Protein AF-E6KL23-F1 (afdb_monomer_lite)

Radius of gyration: 18.57 Å; chains: 1; bounding box: 41×26×52 Å

pLDDT: mean 85.9, std 8.47, range [56.16, 95.31]

Structure (mmCIF, N/CA/C/O backbone):
data_AF-E6KL23-F1
#
_entry.id   AF-E6KL23-F1
#
loop_
_atom_site.group_PDB
_atom_site.id
_atom_site.type_symbol
_atom_site.label_atom_id
_atom_site.label_alt_id
_atom_site.label_comp_id
_atom_site.label_asym_id
_atom_site.label_entity_id
_atom_site.label_seq_id
_atom_site.pdbx_PDB_ins_code
_atom_site.Cartn_x
_atom_site.Cartn_y
_atom_site.Cartn_z
_atom_site.occupancy
_atom_site.B_iso_or_equiv
_atom_site.auth_seq_id
_atom_site.auth_comp_id
_atom_site.auth_asym_id
_atom_site.auth_atom_id
_atom_site.pdbx_PDB_model_num
ATOM 1 N N . MET A 1 1 ? -8.621 -10.662 -1.943 1.00 56.16 1 MET A N 1
ATOM 2 C CA . MET A 1 1 ? -8.441 -9.364 -1.270 1.00 56.16 1 MET A CA 1
ATOM 3 C C . MET A 1 1 ? -8.246 -9.690 0.195 1.00 56.16 1 MET A C 1
ATOM 5 O O . MET A 1 1 ? -9.141 -10.293 0.766 1.00 56.16 1 MET A O 1
ATOM 9 N N . ASP A 1 2 ? -7.068 -9.416 0.758 1.00 73.00 2 ASP A N 1
ATOM 10 C CA . ASP A 1 2 ? -6.683 -9.870 2.113 1.00 73.00 2 ASP A CA 1
ATOM 11 C C . ASP A 1 2 ? -7.177 -8.913 3.220 1.00 73.00 2 ASP A C 1
ATOM 13 O O . ASP A 1 2 ? -6.578 -8.820 4.296 1.00 73.00 2 ASP A O 1
ATOM 17 N N . MET A 1 3 ? -8.249 -8.178 2.909 1.00 83.00 3 MET A N 1
ATOM 18 C CA . MET A 1 3 ? -8.943 -7.230 3.771 1.00 83.00 3 MET A CA 1
ATOM 19 C C . MET A 1 3 ? -10.445 -7.357 3.543 1.00 83.00 3 MET A C 1
ATOM 21 O O . MET A 1 3 ? -10.895 -7.436 2.396 1.00 83.00 3 MET A O 1
ATOM 25 N N . VAL A 1 4 ? -11.204 -7.372 4.633 1.00 87.44 4 VAL A N 1
ATOM 26 C CA . VAL A 1 4 ? -12.669 -7.473 4.630 1.00 87.44 4 VAL A CA 1
ATOM 27 C C . VAL A 1 4 ? -13.212 -6.395 5.558 1.00 87.44 4 VAL A C 1
ATOM 29 O O . VAL A 1 4 ? -12.593 -6.113 6.581 1.00 87.44 4 VAL A O 1
ATOM 32 N N . ARG A 1 5 ? -14.335 -5.759 5.201 1.00 89.62 5 ARG A N 1
ATOM 33 C CA . ARG A 1 5 ? -14.969 -4.760 6.073 1.00 89.62 5 ARG A CA 1
ATOM 34 C C . ARG A 1 5 ? -15.296 -5.424 7.412 1.00 89.62 5 ARG A C 1
ATOM 36 O O . ARG A 1 5 ? -15.936 -6.477 7.435 1.00 89.62 5 ARG A O 1
ATOM 43 N N . SER A 1 6 ? -14.787 -4.841 8.489 1.00 92.31 6 SER A N 1
ATOM 44 C CA . SER A 1 6 ? -14.905 -5.401 9.829 1.00 92.31 6 SER A CA 1
ATOM 45 C C . SER A 1 6 ? -16.339 -5.294 10.334 1.00 92.31 6 SER A C 1
ATOM 47 O O . SER A 1 6 ? -17.152 -4.515 9.832 1.00 92.31 6 SER A O 1
ATOM 49 N N . LYS A 1 7 ? -16.640 -6.082 11.363 1.00 92.94 7 LYS A N 1
ATOM 50 C CA . LYS A 1 7 ? -17.883 -5.952 12.131 1.00 92.94 7 LYS A CA 1
ATOM 51 C C . LYS A 1 7 ? -17.800 -4.855 13.191 1.00 92.94 7 LYS A C 1
ATOM 53 O O . LYS A 1 7 ? -18.846 -4.439 13.676 1.00 92.94 7 LYS A O 1
ATOM 58 N N . TYR A 1 8 ? -16.589 -4.432 13.551 1.00 92.69 8 TYR A N 1
ATOM 59 C CA . TYR A 1 8 ? -16.369 -3.382 14.539 1.00 92.69 8 TYR A CA 1
ATOM 60 C C . TYR A 1 8 ? -16.595 -1.994 13.941 1.00 92.69 8 TYR A C 1
ATOM 62 O O . TYR A 1 8 ? -16.238 -1.743 12.786 1.00 92.69 8 TYR A O 1
ATOM 70 N N . SER A 1 9 ? -17.145 -1.084 14.745 1.00 92.00 9 SER A N 1
ATOM 71 C CA . SER A 1 9 ? -17.216 0.337 14.404 1.00 92.00 9 SER A CA 1
ATOM 72 C C . SER A 1 9 ? -15.914 1.068 14.742 1.00 92.00 9 SER A C 1
ATOM 74 O O . SER A 1 9 ? -15.056 0.565 15.475 1.00 92.00 9 SER A O 1
ATOM 76 N N . TRP A 1 10 ? -15.759 2.287 14.221 1.00 91.38 10 TRP A N 1
ATOM 77 C CA . TRP A 1 10 ? -14.638 3.148 14.594 1.00 91.38 10 TRP A CA 1
ATOM 78 C C . TRP A 1 10 ? -14.614 3.432 16.102 1.00 91.38 10 TRP A C 1
ATOM 80 O O . TRP A 1 10 ? -13.548 3.387 16.711 1.00 91.38 10 TRP A O 1
ATOM 90 N N . GLU A 1 11 ? -15.768 3.681 16.722 1.00 92.06 11 GLU A N 1
ATOM 91 C CA . GLU A 1 11 ? -15.871 3.952 18.159 1.00 92.06 11 GLU A CA 1
ATOM 92 C C . GLU A 1 11 ? -15.292 2.795 18.979 1.00 92.06 11 GLU A C 1
ATOM 94 O O . GLU A 1 11 ? -14.552 3.036 19.933 1.00 92.06 11 GLU A O 1
ATOM 99 N N . GLU A 1 12 ? -15.552 1.551 18.571 1.00 93.75 12 GLU A N 1
ATOM 100 C CA . GLU A 1 12 ? -14.982 0.361 19.205 1.00 93.75 12 GLU A CA 1
ATOM 101 C C . GLU A 1 12 ? -13.472 0.251 18.960 1.00 93.75 12 GLU A C 1
ATOM 103 O O . GLU A 1 12 ? -12.706 0.108 19.915 1.00 93.75 12 GLU A O 1
ATOM 108 N N . VAL A 1 13 ? -13.027 0.361 17.701 1.00 92.12 13 VAL A N 1
ATOM 109 C CA . VAL A 1 13 ? -11.603 0.224 17.338 1.00 92.12 13 VAL A CA 1
ATOM 110 C C . VAL A 1 13 ? -10.737 1.335 17.926 1.00 92.12 13 VAL A C 1
ATOM 112 O O . VAL A 1 13 ? -9.582 1.090 18.265 1.00 92.12 13 VAL A O 1
ATOM 115 N N . SER A 1 14 ? -11.287 2.532 18.132 1.00 90.38 14 SER A N 1
ATOM 116 C CA . SER A 1 14 ? -10.572 3.663 18.736 1.00 90.38 14 SER A CA 1
ATOM 117 C C . SER A 1 14 ? -10.073 3.385 20.162 1.00 90.38 14 SER A C 1
ATOM 119 O O . SER A 1 14 ? -9.166 4.068 20.636 1.00 90.38 14 SER A O 1
A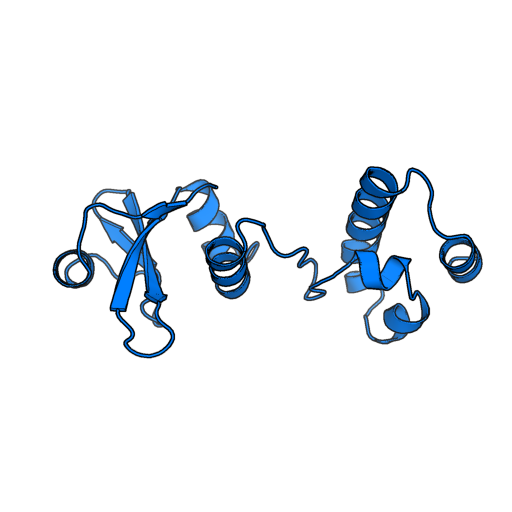TOM 121 N N . GLN A 1 15 ? -10.645 2.380 20.838 1.00 93.19 15 GLN A N 1
ATOM 122 C CA . GLN A 1 15 ? -10.240 1.926 22.172 1.00 93.19 15 GLN A CA 1
ATOM 123 C C . GLN A 1 15 ? -9.150 0.839 22.137 1.00 93.19 15 GLN A C 1
ATOM 125 O O . GLN A 1 15 ? -8.683 0.407 23.190 1.00 93.19 15 GLN A O 1
ATOM 130 N N . PHE A 1 16 ? -8.775 0.348 20.952 1.00 94.00 16 PHE A N 1
ATOM 131 C CA . PHE A 1 16 ? -7.773 -0.706 20.782 1.00 94.00 16 PHE A CA 1
ATOM 132 C C . PHE A 1 16 ? -6.347 -0.126 20.783 1.00 94.00 16 PHE A C 1
ATOM 134 O O . PHE A 1 16 ? -6.137 1.086 20.883 1.00 94.00 16 PHE A O 1
ATOM 141 N N . ASN A 1 17 ? -5.335 -0.988 20.642 1.00 91.38 17 ASN A N 1
ATOM 142 C CA . ASN A 1 17 ? -3.943 -0.551 20.612 1.00 91.38 17 ASN A CA 1
ATOM 143 C C . ASN A 1 17 ? -3.618 0.116 19.272 1.00 91.38 17 ASN A C 1
ATOM 145 O O . ASN A 1 17 ? -3.599 -0.536 18.228 1.00 91.38 17 ASN A O 1
ATOM 149 N N . ARG A 1 18 ? -3.301 1.413 19.289 1.00 90.75 18 ARG A N 1
ATOM 150 C CA . ARG A 1 18 ? -2.834 2.135 18.099 1.00 90.75 18 ARG A CA 1
ATOM 151 C C . ARG A 1 18 ? -1.370 1.803 17.804 1.00 90.75 18 ARG A C 1
ATOM 153 O O . ARG A 1 18 ? -0.498 2.113 18.613 1.00 90.75 18 ARG A O 1
ATOM 160 N N . ILE A 1 19 ? -1.090 1.249 16.623 1.00 87.12 19 ILE A N 1
ATOM 161 C CA . ILE A 1 19 ? 0.266 0.832 16.226 1.00 87.12 19 ILE A CA 1
ATOM 162 C C . ILE A 1 19 ? 1.047 1.974 15.567 1.00 87.12 19 ILE A C 1
ATOM 164 O O . ILE A 1 19 ? 2.202 2.212 15.919 1.00 87.12 19 ILE A O 1
ATOM 168 N N . ARG A 1 20 ? 0.447 2.692 14.607 1.00 76.62 20 ARG A N 1
ATOM 169 C CA . ARG A 1 20 ? 1.110 3.806 13.900 1.00 76.62 20 ARG A CA 1
ATOM 170 C C . ARG A 1 20 ? 0.599 5.167 14.373 1.00 76.62 20 ARG A C 1
ATOM 172 O O . ARG A 1 20 ? -0.583 5.339 14.665 1.00 76.62 20 ARG A O 1
ATOM 179 N N . GLN A 1 21 ? 1.490 6.162 14.408 1.00 58.78 21 GLN A N 1
ATOM 180 C CA . GLN A 1 21 ? 1.159 7.533 14.831 1.00 58.78 21 GLN A CA 1
ATOM 181 C C . GLN A 1 21 ? 0.130 8.228 13.929 1.00 58.78 21 GLN A C 1
ATOM 183 O O . GLN A 1 21 ? -0.613 9.073 14.418 1.00 58.78 21 GLN A O 1
ATOM 188 N N . ASN A 1 22 ? 0.050 7.859 12.649 1.00 65.94 22 ASN A N 1
ATOM 189 C CA . ASN A 1 22 ? -0.948 8.386 11.714 1.00 65.94 22 ASN A CA 1
ATOM 190 C C . ASN A 1 22 ? -2.372 7.842 11.951 1.00 65.94 22 ASN A C 1
ATOM 192 O O . ASN A 1 22 ? -3.304 8.321 11.314 1.00 65.94 22 ASN A O 1
ATOM 196 N N . GLY A 1 23 ? -2.555 6.883 12.869 1.00 64.19 23 GLY A N 1
ATOM 197 C CA . GLY A 1 23 ? -3.872 6.441 13.335 1.00 64.19 23 GLY A CA 1
ATOM 198 C C . GLY A 1 23 ? -4.628 5.494 12.408 1.00 64.19 23 GLY A C 1
ATOM 199 O O . GLY A 1 23 ? -5.802 5.238 12.652 1.00 64.19 23 GLY A O 1
ATOM 200 N N . THR A 1 24 ? -3.985 4.944 11.380 1.00 84.00 24 THR A N 1
ATOM 201 C CA . THR A 1 24 ? -4.641 4.037 10.427 1.00 84.00 24 THR A CA 1
ATOM 202 C C . THR A 1 24 ? -4.555 2.565 10.826 1.00 84.00 24 THR A C 1
ATOM 204 O O . THR A 1 24 ? -5.355 1.773 10.340 1.00 84.00 24 THR A O 1
ATOM 207 N N . LEU A 1 25 ? -3.637 2.179 11.721 1.00 90.56 25 LEU A N 1
ATOM 208 C CA . LEU A 1 25 ? -3.373 0.777 12.065 1.00 90.56 25 LEU A CA 1
ATOM 209 C C . LEU A 1 25 ? -3.563 0.494 13.558 1.00 90.56 25 LEU A C 1
ATOM 211 O O . LEU A 1 25 ? -2.944 1.151 14.403 1.00 90.56 25 LEU A O 1
ATOM 215 N N . TRP A 1 26 ? -4.377 -0.516 13.856 1.00 93.31 26 TRP A N 1
ATOM 216 C CA . TRP A 1 26 ? -4.815 -0.870 15.205 1.00 93.31 26 TRP A CA 1
ATOM 217 C C . TRP A 1 26 ? -4.695 -2.373 15.452 1.00 93.31 26 TRP A C 1
ATOM 219 O O . TRP A 1 26 ? -4.721 -3.166 14.510 1.00 93.31 26 TRP A O 1
ATOM 229 N N . GLU A 1 27 ? -4.575 -2.770 16.715 1.00 93.25 27 GLU A N 1
ATOM 230 C CA . GLU A 1 27 ? -4.457 -4.170 17.120 1.00 93.25 27 GLU A CA 1
ATOM 231 C C . GLU A 1 27 ? -5.254 -4.477 18.381 1.00 93.25 27 GLU A C 1
ATOM 233 O O . GLU A 1 27 ? -5.347 -3.662 19.301 1.00 93.25 27 GLU A O 1
ATOM 238 N N . LYS A 1 28 ? -5.831 -5.679 18.397 1.00 94.56 28 LYS A N 1
ATOM 239 C CA . LYS A 1 28 ? -6.478 -6.270 19.563 1.00 94.56 28 LYS A CA 1
ATOM 240 C C . LYS A 1 28 ? -6.338 -7.784 19.511 1.00 94.56 28 LYS A C 1
ATOM 242 O O . LYS A 1 28 ? -6.750 -8.401 18.531 1.00 94.56 28 LYS A O 1
ATOM 247 N N . ASP A 1 29 ? -5.813 -8.375 20.579 1.00 92.44 29 ASP A N 1
ATOM 248 C CA . ASP A 1 29 ? -5.714 -9.826 20.771 1.00 92.44 29 ASP A CA 1
ATOM 249 C C . ASP A 1 29 ? -5.070 -10.565 19.573 1.00 92.44 29 ASP A C 1
ATOM 251 O O . ASP A 1 29 ? -5.491 -11.657 19.187 1.00 92.44 29 ASP A O 1
ATOM 255 N N . GLY A 1 30 ? -4.056 -9.957 18.943 1.00 90.19 30 GLY A N 1
ATOM 256 C CA . GLY A 1 30 ? -3.371 -10.507 17.768 1.00 90.19 30 GLY A CA 1
ATOM 257 C C . GLY A 1 30 ? -4.132 -10.371 16.442 1.00 90.19 30 GLY A C 1
ATOM 258 O O . GLY A 1 30 ? -3.696 -10.926 15.430 1.00 90.19 30 GLY A O 1
ATOM 259 N N . GLN A 1 31 ? -5.254 -9.647 16.426 1.00 93.19 31 GLN A N 1
ATOM 260 C CA . GLN A 1 31 ? -5.974 -9.238 15.220 1.00 93.19 31 GLN A CA 1
ATOM 261 C C . GLN A 1 31 ? -5.595 -7.808 14.842 1.00 93.19 31 GLN A C 1
ATOM 263 O O . GLN A 1 31 ? -5.441 -6.950 15.711 1.00 93.19 31 GLN A O 1
ATOM 268 N N . TYR A 1 32 ? -5.469 -7.553 13.541 1.00 93.56 32 TYR A N 1
ATOM 269 C CA . TYR A 1 32 ? -5.049 -6.260 13.009 1.00 93.56 32 TYR A CA 1
ATOM 270 C C . TYR A 1 32 ? -6.198 -5.593 12.268 1.00 93.56 32 TYR A C 1
ATOM 272 O O . TYR A 1 32 ? -6.909 -6.244 11.501 1.00 93.56 32 TYR A O 1
ATOM 280 N N . PHE A 1 33 ? -6.338 -4.287 12.459 1.00 93.62 33 PHE A N 1
ATOM 281 C CA . PHE A 1 33 ? -7.398 -3.491 11.858 1.00 93.62 33 PHE A CA 1
ATOM 282 C C . PHE A 1 33 ? -6.809 -2.292 11.131 1.00 93.62 33 PHE A C 1
ATOM 284 O O . PHE A 1 33 ? -5.887 -1.639 11.627 1.00 93.62 33 PHE A O 1
ATOM 291 N N . TYR A 1 34 ? -7.367 -1.998 9.962 1.00 92.62 34 TYR A N 1
ATOM 292 C CA . TYR A 1 34 ? -7.053 -0.803 9.192 1.00 92.62 34 TYR A CA 1
ATOM 293 C C . TYR A 1 34 ? -8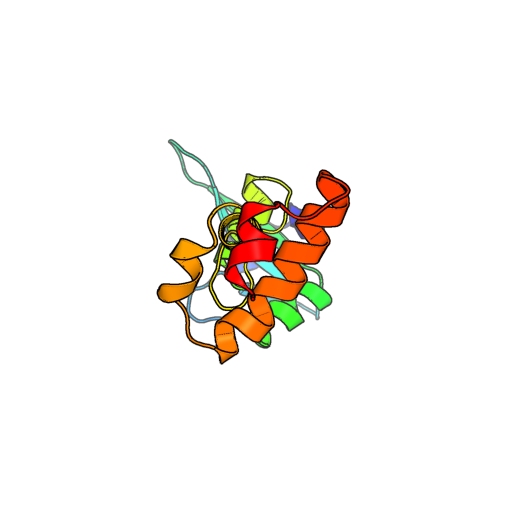.263 0.116 9.147 1.00 92.62 34 TYR A C 1
ATOM 295 O O . TYR A 1 34 ? -9.363 -0.327 8.819 1.00 92.62 34 TYR A O 1
ATOM 303 N N . VAL A 1 35 ? -8.054 1.384 9.478 1.00 91.88 35 VAL A N 1
ATOM 304 C CA . VAL A 1 35 ? -9.098 2.406 9.484 1.00 91.88 35 VAL A CA 1
ATOM 305 C C . VAL A 1 35 ? -8.820 3.399 8.370 1.00 91.88 35 VAL A C 1
ATOM 307 O O . VAL A 1 35 ? -7.713 3.933 8.263 1.00 91.88 35 VAL A O 1
ATOM 310 N N . GLN A 1 36 ? -9.836 3.653 7.553 1.00 88.94 36 GLN A N 1
ATOM 311 C CA . GLN A 1 36 ? -9.778 4.619 6.468 1.00 88.94 36 GLN A CA 1
ATOM 312 C C . GLN A 1 36 ? -11.061 5.437 6.407 1.00 88.94 36 GLN A C 1
ATOM 314 O O . GLN A 1 36 ? -12.157 4.928 6.612 1.00 88.94 36 GLN A O 1
ATOM 319 N N . GLU A 1 37 ? -10.903 6.712 6.078 1.00 89.12 37 GLU A N 1
ATOM 320 C CA . GLU A 1 37 ? -12.008 7.591 5.739 1.00 89.12 37 GLU A CA 1
ATOM 321 C C . GLU A 1 37 ? -12.500 7.301 4.309 1.00 89.12 37 GLU A C 1
ATOM 323 O O . GLU A 1 37 ? -11.721 7.320 3.349 1.00 89.12 37 GLU A O 1
ATOM 328 N N . GLU A 1 38 ? -13.790 7.007 4.166 1.00 86.88 38 GLU A N 1
ATOM 329 C CA . GLU A 1 38 ? -14.452 6.735 2.890 1.00 86.88 38 GLU A CA 1
ATOM 330 C C . GLU A 1 38 ? -15.673 7.627 2.708 1.00 86.88 38 GLU A C 1
ATOM 332 O O . GLU A 1 38 ? -16.364 7.950 3.665 1.00 86.88 38 GLU A O 1
ATOM 337 N N . GLY A 1 39 ? -15.964 7.993 1.462 1.00 79.25 39 GLY A N 1
ATOM 338 C CA . GLY A 1 39 ? -17.094 8.850 1.114 1.00 79.25 39 GLY A CA 1
ATOM 339 C C . GLY A 1 39 ? -16.650 10.116 0.392 1.00 79.25 39 GLY A C 1
ATOM 340 O O . GLY A 1 39 ? -15.612 10.702 0.681 1.00 79.25 39 GLY A O 1
ATOM 341 N N . THR A 1 40 ? -17.423 10.518 -0.614 1.00 70.56 40 THR A N 1
ATOM 342 C CA . THR A 1 40 ? -17.101 11.658 -1.489 1.00 70.56 40 THR A CA 1
ATOM 343 C C . THR A 1 40 ? -17.777 12.960 -1.068 1.00 70.56 40 THR A C 1
ATOM 345 O O . THR A 1 40 ? -17.294 14.032 -1.417 1.00 70.56 40 THR A O 1
ATOM 348 N N . VAL A 1 41 ? -18.897 12.875 -0.345 1.00 77.62 41 VAL A N 1
ATOM 349 C CA . VAL A 1 41 ? -19.711 14.031 0.082 1.00 77.62 41 VAL A CA 1
ATOM 350 C C . VAL A 1 41 ? -19.881 14.055 1.600 1.00 77.62 41 VAL A C 1
ATOM 352 O O . VAL A 1 41 ? -19.775 15.112 2.212 1.00 77.62 41 VAL A O 1
ATOM 355 N N . PHE A 1 42 ? -20.094 12.887 2.203 1.00 78.06 42 PHE A N 1
ATOM 356 C CA . PHE A 1 42 ? -20.014 12.675 3.643 1.00 78.06 42 PHE A CA 1
ATOM 357 C C . PHE A 1 42 ? -19.021 11.558 3.876 1.00 78.06 42 PHE A C 1
ATOM 359 O O . PHE A 1 42 ? -19.192 10.474 3.317 1.00 78.06 42 PHE A O 1
ATOM 366 N N . SER A 1 43 ? -17.978 11.853 4.638 1.00 84.31 43 SER A N 1
ATOM 367 C CA . SER A 1 43 ? -16.978 10.869 4.986 1.00 84.31 43 SER A CA 1
ATOM 368 C C . SER A 1 43 ? -17.363 10.104 6.251 1.00 84.31 43 SER A C 1
ATOM 370 O O . SER A 1 43 ? -17.849 10.676 7.227 1.00 84.31 43 SER A O 1
ATOM 372 N N . GLU A 1 44 ? -17.147 8.794 6.223 1.00 88.81 44 GLU A N 1
ATOM 373 C CA . GLU A 1 44 ? -17.259 7.893 7.365 1.00 88.81 44 GLU A CA 1
ATOM 374 C C . GLU A 1 44 ? -15.933 7.160 7.586 1.00 88.81 44 GLU A C 1
ATOM 376 O O . GLU A 1 44 ? -15.202 6.864 6.640 1.00 88.81 44 GLU A O 1
ATOM 381 N N . LEU A 1 45 ? -15.608 6.858 8.844 1.00 90.69 45 LEU A N 1
ATOM 382 C CA . LEU A 1 45 ? -14.466 6.006 9.167 1.00 90.69 45 LEU A CA 1
ATOM 383 C C . LEU A 1 45 ? -14.884 4.543 9.042 1.00 90.69 45 LEU A C 1
ATOM 385 O O . LEU A 1 45 ? -15.704 4.041 9.811 1.00 90.69 45 LEU A O 1
ATOM 389 N N . VAL A 1 46 ? -14.294 3.858 8.071 1.00 91.31 46 VAL A N 1
ATOM 390 C CA . VAL A 1 46 ? -14.528 2.446 7.794 1.00 91.31 46 VAL A CA 1
ATOM 391 C C . VAL A 1 46 ? -13.392 1.619 8.378 1.00 91.31 46 VAL A C 1
ATOM 393 O O . VAL A 1 46 ? -12.213 1.930 8.203 1.00 91.31 46 VAL A O 1
ATOM 396 N N . VAL A 1 47 ? -13.765 0.543 9.066 1.00 93.81 47 VAL A N 1
ATOM 397 C CA . VAL A 1 47 ? -12.838 -0.411 9.674 1.00 93.81 47 VAL A CA 1
ATOM 398 C C . VAL A 1 47 ? -12.738 -1.655 8.798 1.00 93.81 47 VAL A C 1
ATOM 400 O O . VAL A 1 47 ? -13.747 -2.224 8.377 1.00 93.81 47 VAL A O 1
ATOM 403 N N . TYR A 1 48 ? -11.514 -2.117 8.573 1.00 93.62 48 TYR A N 1
ATOM 404 C CA . TYR A 1 48 ? -11.200 -3.334 7.838 1.00 93.62 48 TYR A CA 1
ATOM 405 C C . TYR A 1 48 ? -10.418 -4.314 8.705 1.00 93.62 48 TYR A C 1
ATOM 407 O O . TYR A 1 48 ? -9.407 -3.940 9.298 1.00 93.62 48 TYR A O 1
ATOM 415 N N . ASP A 1 49 ? -10.835 -5.578 8.705 1.00 93.62 49 ASP A N 1
ATOM 416 C CA . ASP A 1 49 ? -10.029 -6.677 9.232 1.00 93.62 49 ASP A CA 1
ATOM 417 C C . ASP A 1 49 ? -8.838 -6.896 8.292 1.00 93.62 49 ASP A C 1
ATOM 419 O O . ASP A 1 49 ? -9.011 -7.098 7.085 1.00 93.62 49 ASP A O 1
ATOM 423 N N . MET A 1 50 ? -7.624 -6.851 8.836 1.00 91.50 50 MET A N 1
ATOM 424 C CA . MET A 1 50 ? -6.376 -6.973 8.091 1.00 91.50 50 MET A CA 1
ATOM 425 C C . MET A 1 50 ? -5.666 -8.284 8.427 1.00 91.50 50 MET A C 1
ATOM 427 O O . MET A 1 50 ? -5.435 -8.627 9.587 1.00 91.50 50 MET A O 1
ATOM 431 N N . SER A 1 51 ? -5.250 -9.018 7.393 1.00 91.62 51 SER A N 1
ATOM 432 C CA . SER A 1 51 ? -4.430 -10.215 7.593 1.00 91.62 51 SER A CA 1
ATOM 433 C C . SER A 1 51 ? -3.053 -9.884 8.185 1.00 91.62 51 SER A C 1
ATOM 435 O O . SER A 1 51 ? -2.423 -8.891 7.814 1.00 91.62 51 SER A O 1
ATOM 437 N N . LYS A 1 52 ? -2.516 -10.787 9.019 1.00 90.25 52 LYS A N 1
ATOM 438 C CA . LYS A 1 52 ? -1.147 -10.674 9.551 1.00 90.25 52 LYS A CA 1
ATOM 439 C C . LYS A 1 52 ? -0.099 -10.499 8.447 1.00 90.25 52 LYS A C 1
ATOM 441 O O . LYS A 1 52 ? 0.819 -9.705 8.588 1.00 90.25 52 LYS A O 1
ATOM 446 N N . LYS A 1 53 ? -0.251 -11.211 7.326 1.00 89.50 53 LYS A N 1
ATOM 447 C CA . LYS A 1 53 ? 0.661 -11.094 6.180 1.00 89.50 53 LYS A CA 1
ATOM 448 C C . LYS A 1 53 ? 0.717 -9.658 5.660 1.00 89.50 53 LYS A C 1
ATOM 450 O O . LYS A 1 53 ? 1.800 -9.152 5.391 1.00 89.50 53 LYS A O 1
ATOM 455 N N . LEU A 1 54 ? -0.439 -9.016 5.505 1.00 87.25 54 LEU A N 1
ATOM 456 C CA . LEU A 1 54 ? -0.495 -7.651 5.003 1.00 87.25 54 LEU A CA 1
ATOM 457 C C . LEU A 1 54 ? 0.015 -6.637 6.034 1.00 87.25 54 LEU A C 1
ATOM 459 O O . LEU A 1 54 ? 0.740 -5.714 5.672 1.00 87.25 54 LEU A O 1
ATOM 463 N N . PHE A 1 55 ? -0.299 -6.857 7.310 1.00 89.12 55 PHE A N 1
ATOM 464 C CA . PHE A 1 55 ? 0.280 -6.101 8.415 1.00 89.12 55 PHE A CA 1
ATOM 465 C C . PHE A 1 55 ? 1.816 -6.150 8.388 1.00 89.12 55 PHE A C 1
ATOM 467 O O . PHE A 1 55 ? 2.467 -5.106 8.368 1.00 89.12 55 PHE A O 1
ATOM 474 N N . ASP A 1 56 ? 2.397 -7.351 8.294 1.00 87.62 56 ASP A N 1
ATOM 475 C CA . ASP A 1 56 ? 3.846 -7.544 8.219 1.00 87.62 56 ASP A CA 1
ATOM 476 C C . ASP A 1 56 ? 4.431 -6.818 6.990 1.00 87.62 56 ASP A C 1
ATOM 478 O O . ASP A 1 56 ? 5.490 -6.202 7.084 1.00 87.62 56 ASP A O 1
ATOM 482 N N . MET A 1 57 ? 3.742 -6.828 5.842 1.00 86.12 57 MET A N 1
ATOM 483 C CA . MET A 1 57 ? 4.179 -6.088 4.648 1.00 86.12 57 MET A CA 1
ATOM 484 C C . MET A 1 57 ? 4.189 -4.566 4.857 1.00 86.12 57 MET A C 1
ATOM 486 O O . MET A 1 57 ? 5.084 -3.908 4.334 1.00 86.12 57 MET A O 1
ATOM 490 N N . LEU A 1 58 ? 3.239 -4.006 5.613 1.00 84.62 58 LEU A N 1
ATOM 491 C CA . LEU A 1 58 ? 3.209 -2.575 5.944 1.00 84.62 58 LEU A CA 1
ATOM 492 C C . LEU A 1 58 ? 4.287 -2.197 6.963 1.00 84.62 58 LEU A C 1
ATOM 494 O O . LEU A 1 58 ? 4.925 -1.158 6.831 1.00 84.62 58 LEU A O 1
ATOM 498 N N . VAL A 1 59 ? 4.493 -3.014 7.999 1.00 83.62 59 VAL A N 1
ATOM 499 C CA . VAL A 1 59 ? 5.522 -2.765 9.025 1.00 83.62 59 VAL A CA 1
ATOM 500 C C . VAL A 1 59 ? 6.927 -2.837 8.430 1.00 83.62 59 VAL A C 1
ATOM 502 O O . VAL A 1 59 ? 7.760 -2.003 8.760 1.00 83.62 59 VAL A O 1
ATOM 505 N N . ASN A 1 60 ? 7.166 -3.779 7.515 1.00 81.38 60 ASN A N 1
ATOM 506 C CA . ASN A 1 60 ? 8.445 -3.922 6.815 1.00 81.38 60 ASN A CA 1
ATOM 507 C C . ASN A 1 60 ? 8.568 -3.026 5.567 1.00 81.38 60 ASN A C 1
ATOM 509 O O . ASN A 1 60 ? 9.474 -3.238 4.768 1.00 81.38 60 ASN A O 1
ATOM 513 N N . GLU A 1 61 ? 7.641 -2.083 5.356 1.00 77.50 61 GLU A N 1
ATOM 514 C CA . GLU A 1 61 ? 7.645 -1.132 4.227 1.00 77.50 61 GLU A CA 1
ATOM 515 C C . GLU A 1 61 ? 7.677 -1.784 2.826 1.00 77.50 61 GLU A C 1
ATOM 517 O O . GLU A 1 61 ? 8.000 -1.153 1.824 1.00 77.50 61 GLU A O 1
ATOM 522 N N . ILE A 1 62 ? 7.269 -3.053 2.727 1.00 77.75 62 ILE A N 1
ATOM 523 C CA . ILE A 1 62 ? 7.096 -3.785 1.462 1.00 77.75 62 ILE A CA 1
ATOM 524 C C . ILE A 1 62 ? 5.872 -3.249 0.702 1.00 77.75 62 ILE A C 1
ATOM 526 O O . ILE A 1 62 ? 5.814 -3.292 -0.531 1.00 77.75 62 ILE A O 1
ATOM 530 N N . LYS A 1 63 ? 4.866 -2.777 1.443 1.00 81.56 63 LYS A N 1
ATOM 531 C CA . LYS A 1 63 ? 3.696 -2.062 0.929 1.00 81.56 63 LYS A CA 1
ATOM 532 C C . LYS A 1 63 ? 3.503 -0.769 1.695 1.00 81.56 63 LYS A C 1
ATOM 534 O O . LYS A 1 63 ? 3.843 -0.677 2.870 1.00 81.56 63 LYS A O 1
ATOM 539 N N . SER A 1 64 ? 2.935 0.210 1.007 1.00 82.75 64 SER A N 1
ATOM 540 C CA . SER A 1 64 ? 2.545 1.496 1.569 1.00 82.75 64 SER A CA 1
ATOM 541 C C . SER A 1 64 ? 1.049 1.534 1.881 1.00 82.75 64 SER A C 1
ATOM 543 O O . SER A 1 64 ? 0.260 0.747 1.356 1.00 82.75 64 SER A O 1
ATOM 545 N N . GLU A 1 65 ? 0.636 2.488 2.712 1.00 83.25 65 GLU A N 1
ATOM 546 C CA . GLU A 1 65 ? -0.787 2.743 2.959 1.00 83.25 65 GLU A CA 1
ATOM 547 C C . GLU A 1 65 ? -1.517 3.216 1.700 1.00 83.25 65 GLU A C 1
ATOM 549 O O . GLU A 1 65 ? -2.684 2.887 1.514 1.00 83.25 65 GLU A O 1
ATOM 554 N N . ASP A 1 66 ? -0.833 3.905 0.786 1.00 82.50 66 ASP A N 1
ATOM 555 C CA . ASP A 1 66 ? -1.413 4.251 -0.513 1.00 82.50 66 ASP A CA 1
ATOM 556 C C . ASP A 1 66 ? -1.659 3.006 -1.371 1.00 82.50 66 ASP A C 1
ATOM 558 O O . ASP A 1 66 ? -2.668 2.935 -2.078 1.00 82.50 66 ASP A O 1
ATOM 562 N N . ASP A 1 67 ? -0.814 1.974 -1.244 1.00 83.56 67 ASP A N 1
ATOM 563 C CA . ASP A 1 67 ? -1.079 0.690 -1.887 1.00 83.56 67 ASP A CA 1
ATOM 564 C C . ASP A 1 67 ? -2.338 0.015 -1.327 1.00 83.56 67 ASP A C 1
ATOM 566 O O . ASP A 1 67 ? -3.104 -0.588 -2.087 1.00 83.56 67 ASP A O 1
ATOM 570 N N . ILE A 1 68 ? -2.584 0.149 -0.019 1.00 85.94 68 ILE A N 1
ATOM 571 C CA . ILE A 1 68 ? -3.820 -0.313 0.625 1.00 85.94 68 ILE A CA 1
ATOM 572 C C . ILE A 1 68 ? -5.024 0.460 0.093 1.00 85.94 68 ILE A C 1
ATOM 574 O O . ILE A 1 68 ? -5.963 -0.160 -0.404 1.00 85.94 68 ILE A O 1
ATOM 578 N N . ARG A 1 69 ? -4.979 1.798 0.127 1.00 83.81 69 ARG A N 1
ATOM 579 C CA . ARG A 1 69 ? -6.065 2.674 -0.346 1.00 83.81 69 ARG A CA 1
ATOM 580 C C . ARG A 1 69 ? -6.431 2.392 -1.798 1.00 83.81 69 ARG A C 1
ATOM 582 O O . ARG A 1 69 ? -7.607 2.264 -2.126 1.00 83.81 69 ARG A O 1
ATOM 589 N N . HIS A 1 70 ? -5.432 2.239 -2.670 1.00 82.38 70 HIS A N 1
ATOM 590 C CA . HIS A 1 70 ? -5.652 1.868 -4.067 1.00 82.38 70 HIS A CA 1
ATOM 591 C C . HIS A 1 70 ? -6.324 0.496 -4.183 1.00 82.38 70 HIS A C 1
ATOM 593 O O . HIS A 1 70 ? -7.240 0.320 -4.985 1.00 82.38 70 HIS A O 1
ATOM 599 N N . THR A 1 71 ? -5.888 -0.481 -3.387 1.00 84.00 71 THR A N 1
ATOM 600 C CA . THR A 1 71 ? -6.482 -1.823 -3.396 1.00 84.00 71 THR A CA 1
ATOM 601 C C . THR A 1 71 ? -7.926 -1.806 -2.909 1.00 84.00 71 THR A C 1
ATOM 603 O O . THR A 1 71 ? -8.758 -2.468 -3.519 1.00 84.00 71 THR A O 1
ATOM 606 N N . LEU A 1 72 ? -8.244 -1.026 -1.873 1.00 83.88 72 LEU A N 1
ATOM 607 C CA . LEU A 1 72 ? -9.610 -0.836 -1.376 1.00 83.88 72 LEU A CA 1
ATOM 608 C C . LEU A 1 72 ? -10.509 -0.158 -2.417 1.00 83.88 72 LEU A C 1
ATOM 610 O O . LEU A 1 72 ? -11.605 -0.639 -2.685 1.00 83.88 72 LEU A O 1
ATOM 614 N N . MET A 1 73 ? -10.014 0.895 -3.070 1.00 81.50 73 MET A N 1
ATOM 615 C CA . MET A 1 73 ? -10.778 1.665 -4.054 1.00 81.50 73 MET A CA 1
ATOM 616 C C . MET A 1 73 ? -10.980 0.936 -5.391 1.00 81.50 73 MET A C 1
ATOM 618 O O . MET A 1 73 ? -12.048 1.035 -5.990 1.00 81.50 73 MET A O 1
ATOM 622 N N . TYR A 1 74 ? -9.964 0.222 -5.883 1.00 79.50 74 TYR A N 1
ATOM 623 C CA . TYR A 1 74 ? -9.972 -0.369 -7.229 1.00 79.50 74 TYR A CA 1
ATOM 624 C C . TYR A 1 74 ? -10.004 -1.902 -7.244 1.00 79.50 74 TYR A C 1
ATOM 626 O O . TYR A 1 74 ? -10.049 -2.503 -8.316 1.00 79.50 74 TYR A O 1
ATOM 634 N N . GLY A 1 75 ? -9.944 -2.560 -6.085 1.00 80.00 75 GLY A N 1
ATOM 635 C CA . GLY A 1 75 ? -9.939 -4.023 -5.968 1.00 80.00 75 GLY A CA 1
ATOM 636 C C . GLY A 1 75 ? -8.643 -4.702 -6.430 1.00 80.00 75 GLY A C 1
ATOM 637 O O . GLY A 1 75 ? -8.563 -5.931 -6.469 1.00 80.00 75 GLY A O 1
ATOM 638 N N . THR A 1 76 ? -7.615 -3.931 -6.790 1.00 76.25 76 THR A N 1
ATOM 639 C CA . THR A 1 76 ? -6.337 -4.442 -7.302 1.00 76.25 76 THR A CA 1
ATOM 640 C C . THR A 1 76 ? -5.170 -3.760 -6.611 1.00 76.25 76 THR A C 1
ATOM 642 O O . THR A 1 76 ? -5.189 -2.537 -6.458 1.00 76.25 76 THR A O 1
ATOM 645 N N . TRP A 1 77 ? -4.124 -4.522 -6.283 1.00 76.88 77 TRP A N 1
ATOM 646 C CA . TRP A 1 77 ? -2.853 -3.937 -5.862 1.00 76.88 77 TRP A CA 1
ATOM 647 C C . TRP A 1 77 ? -2.358 -2.969 -6.934 1.00 76.88 77 TRP A C 1
ATOM 649 O O . TRP A 1 77 ? -2.305 -3.360 -8.107 1.00 76.88 77 TRP A O 1
ATOM 659 N N . PRO A 1 78 ? -1.974 -1.732 -6.577 1.00 68.88 78 PRO A N 1
ATOM 660 C CA . PRO A 1 78 ? -1.261 -0.910 -7.529 1.00 68.88 78 PRO A CA 1
ATOM 661 C C . PRO A 1 78 ? 0.025 -1.631 -7.894 1.00 68.88 78 PRO A C 1
ATOM 663 O O . PRO A 1 78 ? 0.628 -2.363 -7.098 1.00 68.88 78 PRO A O 1
ATOM 666 N N . MET A 1 79 ? 0.450 -1.434 -9.131 1.00 67.94 79 MET A N 1
ATOM 667 C CA . MET A 1 79 ? 1.642 -2.079 -9.651 1.00 67.94 79 MET A CA 1
ATOM 668 C C . MET A 1 79 ? 2.909 -1.401 -9.100 1.00 67.94 79 MET A C 1
ATOM 670 O O . MET A 1 79 ? 3.902 -1.345 -9.798 1.00 67.94 79 MET A O 1
ATOM 674 N N . THR A 1 80 ? 2.907 -0.870 -7.876 1.00 70.25 80 THR A N 1
ATOM 675 C CA . THR A 1 80 ? 4.026 -0.105 -7.322 1.00 70.25 80 THR A C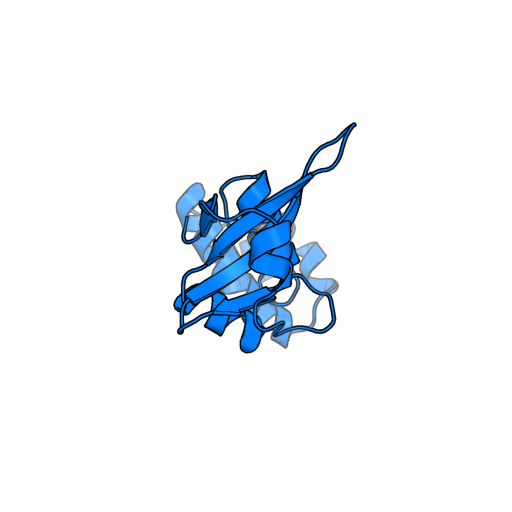A 1
ATOM 676 C C . THR A 1 80 ? 5.219 -1.010 -7.011 1.00 70.25 80 THR A C 1
ATOM 678 O O . THR A 1 80 ? 5.100 -1.954 -6.226 1.00 70.25 80 THR A O 1
ATOM 681 N N . VAL A 1 81 ? 6.369 -0.714 -7.621 1.00 69.56 81 VAL A N 1
ATOM 682 C CA . VAL A 1 81 ? 7.685 -1.318 -7.331 1.00 69.56 81 VAL A CA 1
ATOM 683 C C . VAL A 1 81 ? 8.724 -0.202 -7.346 1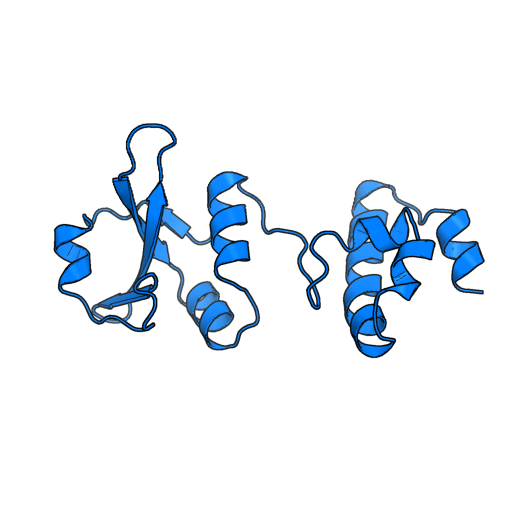.00 69.56 81 VAL A C 1
ATOM 685 O O . VAL A 1 81 ? 8.670 0.632 -8.245 1.00 69.56 81 VAL A O 1
ATOM 688 N N . ALA A 1 82 ? 9.614 -0.138 -6.351 1.00 69.31 82 ALA A N 1
ATOM 689 C CA . ALA A 1 82 ? 10.626 0.920 -6.187 1.00 69.31 82 ALA A CA 1
ATOM 690 C C . ALA A 1 82 ? 10.096 2.355 -6.446 1.00 69.31 82 ALA A C 1
ATOM 692 O O . ALA A 1 82 ? 10.723 3.165 -7.129 1.00 69.31 82 ALA A O 1
ATOM 693 N N . GLY A 1 83 ? 8.880 2.656 -5.967 1.00 67.44 83 GLY A N 1
ATOM 694 C CA . GLY A 1 83 ? 8.194 3.943 -6.173 1.00 67.44 83 GLY A CA 1
ATOM 695 C C . GLY A 1 83 ? 7.537 4.142 -7.551 1.00 67.44 83 GLY A C 1
ATOM 696 O O . GLY A 1 83 ? 6.764 5.083 -7.744 1.00 67.44 83 GLY A O 1
ATOM 697 N N . CYS A 1 84 ? 7.759 3.253 -8.521 1.00 72.69 84 CYS A N 1
ATOM 698 C CA . CYS A 1 84 ? 7.104 3.303 -9.826 1.00 72.69 84 CYS A CA 1
ATOM 699 C C . CYS A 1 84 ? 5.715 2.664 -9.770 1.00 72.69 84 CYS A C 1
ATOM 701 O O . CYS A 1 84 ? 5.589 1.445 -9.733 1.00 72.69 84 CYS A O 1
ATOM 703 N N . HIS A 1 85 ? 4.667 3.486 -9.828 1.00 71.56 85 HIS A N 1
ATOM 704 C CA . HIS A 1 85 ? 3.265 3.052 -9.744 1.00 71.56 85 HIS A CA 1
ATOM 705 C C . HIS A 1 85 ? 2.801 2.198 -10.938 1.00 71.56 85 HIS A C 1
ATOM 707 O O . HIS A 1 85 ? 1.786 1.502 -10.862 1.00 71.56 85 HIS A O 1
ATOM 713 N N . ARG A 1 86 ? 3.505 2.280 -12.077 1.00 80.88 86 ARG A N 1
ATOM 714 C CA . ARG A 1 86 ? 3.175 1.548 -13.309 1.00 80.88 86 ARG A CA 1
ATOM 715 C C . ARG A 1 86 ? 4.449 1.064 -14.019 1.00 80.88 86 ARG A C 1
ATOM 717 O O . ARG A 1 86 ? 4.850 1.664 -15.009 1.00 80.88 86 ARG A O 1
ATOM 724 N N . PRO A 1 87 ? 5.062 -0.046 -13.585 1.00 88.44 87 PRO A N 1
ATOM 725 C CA . PRO A 1 87 ? 6.249 -0.642 -14.195 1.00 88.44 87 PRO A CA 1
ATOM 726 C C . PRO A 1 87 ? 6.066 -0.911 -15.689 1.00 88.44 87 PRO A C 1
ATOM 728 O O . PRO A 1 87 ? 6.969 -0.686 -16.488 1.00 88.44 87 PRO A O 1
ATOM 731 N N . THR A 1 88 ? 4.858 -1.310 -16.096 1.00 90.62 88 THR A N 1
ATOM 732 C CA . THR A 1 88 ? 4.489 -1.504 -17.504 1.00 90.62 88 THR A CA 1
ATOM 733 C C . THR A 1 88 ? 4.552 -0.220 -18.336 1.00 90.62 88 THR A C 1
ATOM 735 O O . THR A 1 88 ? 4.765 -0.309 -19.544 1.00 90.62 88 THR A O 1
ATOM 738 N N . MET A 1 89 ? 4.454 0.972 -17.731 1.00 89.88 89 MET A N 1
ATOM 739 C CA . MET A 1 89 ? 4.706 2.239 -18.432 1.00 89.88 89 MET A CA 1
ATOM 740 C C . MET A 1 89 ? 6.170 2.379 -18.837 1.00 89.88 89 MET A C 1
ATOM 742 O O . MET A 1 89 ? 6.427 2.890 -19.919 1.00 89.88 89 MET A O 1
ATOM 746 N N . LEU A 1 90 ? 7.118 1.881 -18.035 1.00 91.94 90 LEU A N 1
ATOM 747 C CA . LEU A 1 90 ? 8.538 1.871 -18.407 1.00 91.94 90 LEU A CA 1
ATOM 748 C C . LEU A 1 90 ? 8.843 0.852 -19.515 1.00 91.94 90 LEU A C 1
ATOM 750 O O . LEU A 1 90 ? 9.859 0.973 -20.197 1.00 91.94 90 LEU A O 1
ATOM 754 N N . ILE A 1 91 ? 7.953 -0.125 -19.722 1.00 94.50 91 ILE A N 1
ATOM 755 C CA . ILE A 1 91 ? 8.008 -1.055 -20.856 1.00 94.50 91 ILE A CA 1
ATOM 756 C C . ILE A 1 91 ? 7.399 -0.423 -22.114 1.00 94.50 91 ILE A C 1
ATOM 758 O O . ILE A 1 91 ? 7.974 -0.508 -23.195 1.00 94.50 91 ILE A O 1
ATOM 762 N N . ALA A 1 92 ? 6.243 0.235 -21.997 1.00 92.56 92 ALA A N 1
ATOM 763 C CA . ALA A 1 92 ? 5.599 0.924 -23.119 1.00 92.56 92 ALA A CA 1
ATOM 764 C C . ALA A 1 92 ? 6.410 2.136 -23.617 1.00 92.56 92 ALA A C 1
ATOM 766 O O . ALA A 1 92 ? 6.537 2.360 -24.826 1.00 92.56 92 ALA A O 1
ATOM 767 N N . TYR A 1 93 ? 6.963 2.896 -22.673 1.00 93.06 93 TYR A N 1
ATOM 768 C CA . TYR A 1 93 ? 7.649 4.169 -22.871 1.00 93.06 93 TYR A CA 1
ATOM 769 C C . TYR A 1 93 ? 9.037 4.118 -22.210 1.00 93.06 93 TYR A C 1
ATOM 771 O O . TYR A 1 93 ? 9.245 4.716 -21.150 1.00 93.06 93 TYR A O 1
ATOM 779 N N . PRO A 1 94 ? 9.994 3.375 -22.797 1.00 93.44 94 PRO A N 1
ATOM 780 C CA . PRO A 1 94 ? 11.326 3.183 -22.221 1.00 93.44 94 PRO A CA 1
ATOM 781 C C . PRO A 1 94 ? 12.105 4.479 -21.939 1.00 93.44 94 PRO A C 1
ATOM 783 O O . PRO A 1 94 ? 12.905 4.535 -21.017 1.00 93.44 94 PRO A O 1
ATOM 786 N N . GLU A 1 95 ? 11.819 5.563 -22.648 1.00 92.06 95 GLU A N 1
ATOM 787 C CA . GLU A 1 95 ? 12.341 6.909 -22.406 1.00 92.06 95 GLU A CA 1
ATOM 788 C C . GLU A 1 95 ? 12.067 7.448 -20.998 1.00 92.06 95 GLU A C 1
ATOM 790 O O . GLU A 1 95 ? 12.786 8.336 -20.546 1.00 92.06 95 GLU A O 1
ATOM 795 N N . LEU A 1 96 ? 11.044 6.942 -20.301 1.00 90.31 96 LEU A N 1
ATOM 796 C CA . LEU A 1 96 ? 10.744 7.318 -18.919 1.00 90.31 96 LEU A CA 1
ATOM 797 C C . LEU A 1 96 ? 11.735 6.700 -17.927 1.00 90.31 96 LEU A C 1
ATOM 799 O O . LEU A 1 96 ? 11.859 7.202 -16.812 1.00 90.31 96 LEU A O 1
ATOM 803 N N . GLN A 1 97 ? 12.467 5.653 -18.327 1.00 91.94 97 GLN A N 1
ATOM 804 C CA . GLN A 1 97 ? 13.467 4.995 -17.483 1.00 91.94 97 GLN A CA 1
ATOM 805 C C . GLN A 1 97 ? 14.586 5.954 -17.063 1.00 91.94 97 GLN A C 1
ATOM 807 O O . GLN A 1 97 ? 15.123 5.808 -15.975 1.00 91.94 97 GLN A O 1
ATOM 812 N N . LYS A 1 98 ? 14.868 6.999 -17.858 1.00 90.88 98 LYS A N 1
ATOM 813 C CA . LYS A 1 98 ? 15.863 8.039 -17.535 1.00 90.88 98 LYS A CA 1
ATOM 814 C C . LYS A 1 98 ? 15.580 8.807 -16.236 1.00 90.88 98 LYS A C 1
ATOM 816 O O . LYS A 1 98 ? 16.456 9.507 -15.746 1.00 90.88 98 LYS A O 1
ATOM 821 N N . ASN A 1 99 ? 14.352 8.726 -15.721 1.00 89.88 99 ASN A N 1
ATOM 822 C CA . ASN A 1 99 ? 13.938 9.391 -14.487 1.00 89.88 99 ASN A CA 1
ATOM 823 C C . ASN A 1 99 ? 14.226 8.545 -13.231 1.00 89.88 99 ASN A C 1
ATOM 825 O O . ASN A 1 99 ? 13.848 8.952 -12.136 1.00 89.88 99 ASN A O 1
ATOM 829 N N . TYR A 1 100 ? 14.840 7.371 -13.388 1.00 86.56 100 TYR A N 1
ATOM 830 C CA . TYR A 1 100 ? 15.085 6.402 -12.324 1.00 86.56 100 TYR A CA 1
ATOM 831 C C . TYR A 1 100 ? 16.569 6.036 -12.264 1.00 86.56 100 TYR A C 1
ATOM 833 O O . TYR A 1 100 ? 17.266 6.069 -13.280 1.00 86.56 100 TYR A O 1
ATOM 841 N N . SER A 1 101 ? 17.049 5.667 -11.075 1.00 90.19 101 SER A N 1
ATOM 842 C CA . SER A 1 101 ? 18.400 5.124 -10.918 1.00 90.19 101 SER A CA 1
ATOM 843 C C . SER A 1 101 ? 18.501 3.709 -11.498 1.00 90.19 101 SER A C 1
ATOM 845 O O . SER A 1 101 ? 17.495 3.016 -11.682 1.00 90.19 101 SER A O 1
ATOM 847 N N . ASN A 1 102 ? 19.726 3.249 -11.762 1.00 90.31 102 ASN A N 1
ATOM 848 C CA . ASN A 1 102 ? 19.951 1.890 -12.258 1.00 90.31 102 ASN A CA 1
ATOM 849 C C . ASN A 1 102 ? 19.455 0.829 -11.263 1.00 90.31 102 ASN A C 1
ATOM 851 O O . ASN A 1 102 ? 18.898 -0.181 -11.687 1.00 9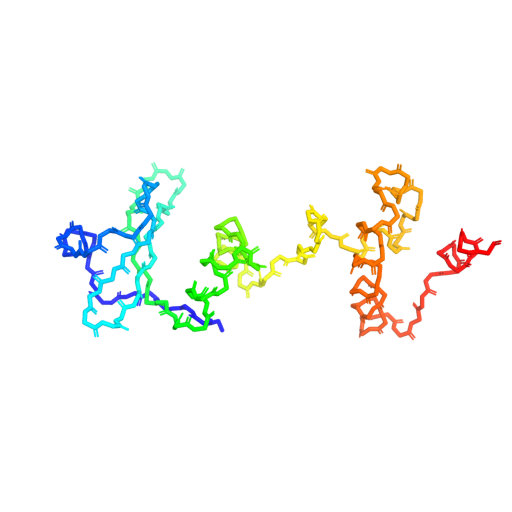0.31 102 ASN A O 1
ATOM 855 N N . GLU A 1 103 ? 19.606 1.072 -9.959 1.00 87.19 103 GLU A N 1
ATOM 856 C CA . GLU A 1 103 ? 19.111 0.192 -8.895 1.00 87.19 103 GLU A CA 1
ATOM 857 C C . GLU A 1 103 ? 17.581 0.106 -8.923 1.00 87.19 103 GLU A C 1
ATOM 859 O O . GLU A 1 103 ? 17.025 -0.990 -8.964 1.00 87.19 103 GLU A O 1
ATOM 864 N N . GLN A 1 104 ? 16.891 1.250 -9.008 1.00 86.31 104 GLN A N 1
ATOM 865 C CA . GLN A 1 104 ? 15.430 1.281 -9.124 1.00 86.31 104 GLN A CA 1
ATOM 866 C C . GLN A 1 104 ? 14.957 0.538 -10.379 1.00 86.31 104 GLN A C 1
ATOM 868 O O . GLN A 1 104 ? 14.017 -0.252 -10.326 1.00 86.31 104 GLN A O 1
ATOM 873 N N . LEU A 1 105 ? 15.615 0.747 -11.523 1.00 91.94 105 LEU A N 1
ATOM 874 C CA . LEU A 1 105 ? 15.269 0.062 -12.769 1.00 91.94 105 LEU A CA 1
ATOM 875 C C . LEU A 1 105 ? 15.498 -1.451 -12.695 1.00 91.94 105 LEU A C 1
ATOM 877 O O . LEU A 1 105 ? 14.701 -2.205 -13.259 1.00 91.94 105 LEU A O 1
ATOM 881 N N . ALA A 1 106 ? 16.546 -1.903 -12.004 1.00 90.19 106 ALA A N 1
ATOM 882 C CA . ALA A 1 106 ? 16.814 -3.325 -11.804 1.00 90.19 106 ALA A CA 1
ATOM 883 C C . ALA A 1 106 ? 15.674 -4.024 -11.046 1.00 90.19 106 ALA A C 1
ATOM 885 O O . ALA A 1 106 ? 15.365 -5.178 -11.339 1.00 90.19 106 ALA A O 1
ATOM 886 N N . GLU A 1 107 ? 15.003 -3.313 -10.139 1.00 86.44 107 GLU A N 1
ATOM 887 C CA . GLU A 1 107 ? 13.831 -3.814 -9.418 1.00 86.44 107 GLU A CA 1
ATOM 888 C C . GLU A 1 107 ? 12.531 -3.685 -10.233 1.00 86.44 107 GLU A C 1
ATOM 890 O O . GLU A 1 107 ? 11.729 -4.622 -10.289 1.00 86.44 107 GLU A O 1
ATOM 895 N N . ILE A 1 108 ? 12.310 -2.543 -10.898 1.00 90.44 108 ILE A N 1
ATOM 896 C CA . ILE A 1 108 ? 11.046 -2.231 -11.589 1.00 90.44 108 ILE A CA 1
ATOM 897 C C . ILE A 1 108 ? 10.882 -3.035 -12.882 1.00 90.44 108 ILE A C 1
ATOM 899 O O . ILE A 1 108 ? 9.801 -3.573 -13.153 1.00 90.44 108 ILE A O 1
ATOM 903 N N . LEU A 1 109 ? 11.925 -3.087 -13.718 1.00 92.44 109 LEU A N 1
ATOM 904 C CA . LEU A 1 109 ? 11.813 -3.595 -15.087 1.00 92.44 109 LEU A CA 1
ATOM 905 C C . LEU A 1 109 ? 11.406 -5.073 -15.152 1.00 92.44 109 LEU A C 1
ATOM 907 O O . LEU A 1 109 ? 10.476 -5.363 -15.905 1.00 92.44 109 LEU A O 1
ATOM 911 N N . PRO A 1 110 ? 11.971 -6.004 -14.355 1.00 92.62 110 PRO A N 1
ATOM 912 C CA . PRO A 1 110 ? 11.544 -7.404 -14.386 1.00 92.62 110 PRO A CA 1
ATOM 913 C C . PRO A 1 110 ? 10.055 -7.583 -14.066 1.00 92.62 110 PRO A C 1
ATOM 915 O O . PRO A 1 110 ? 9.373 -8.419 -14.665 1.00 92.62 110 PRO A O 1
ATOM 918 N N . VAL A 1 111 ? 9.518 -6.770 -13.149 1.00 88.69 111 VAL A N 1
ATOM 919 C CA . VAL A 1 111 ? 8.092 -6.799 -12.803 1.00 88.69 111 VAL A CA 1
ATOM 920 C C . VAL A 1 111 ? 7.245 -6.272 -13.958 1.00 88.69 111 VAL A C 1
ATOM 922 O O . VAL A 1 111 ? 6.262 -6.915 -14.337 1.00 88.69 111 VAL A O 1
ATOM 925 N N . GLY A 1 112 ? 7.645 -5.148 -14.558 1.00 89.62 112 GLY A N 1
ATOM 926 C CA . GLY A 1 112 ? 6.987 -4.593 -15.740 1.00 89.62 112 GLY A CA 1
ATOM 927 C C . GLY A 1 112 ? 6.997 -5.556 -16.928 1.00 89.62 112 GLY A C 1
ATOM 928 O O . GLY A 1 112 ? 5.957 -5.761 -17.553 1.00 89.62 112 GLY A O 1
ATOM 929 N N . GLU A 1 113 ? 8.135 -6.190 -17.216 1.00 93.81 113 GLU A N 1
ATOM 930 C CA . GLU A 1 113 ? 8.294 -7.171 -18.293 1.00 93.81 113 GLU A CA 1
ATOM 931 C C . GLU A 1 113 ? 7.396 -8.391 -18.074 1.00 93.81 113 GLU A C 1
ATOM 933 O O . GLU A 1 113 ? 6.650 -8.772 -18.978 1.00 93.81 113 GLU A O 1
ATOM 938 N N . LYS A 1 114 ? 7.399 -8.970 -16.863 1.00 89.88 114 LYS A N 1
ATOM 939 C CA . LYS A 1 114 ? 6.545 -10.116 -16.513 1.00 89.88 114 LYS A CA 1
ATOM 940 C C . LYS A 1 114 ? 5.063 -9.789 -16.691 1.00 89.88 114 LYS A C 1
ATOM 942 O O . LYS A 1 114 ? 4.328 -10.569 -17.293 1.00 89.88 114 LYS A O 1
ATOM 947 N N . GLN A 1 115 ? 4.617 -8.634 -16.195 1.00 85.06 115 GLN A N 1
ATOM 948 C CA . GLN A 1 115 ? 3.230 -8.187 -16.353 1.00 85.06 115 GLN A CA 1
ATOM 949 C C . GLN A 1 115 ? 2.871 -7.963 -17.826 1.00 85.06 115 GLN A C 1
ATOM 951 O O . GLN A 1 115 ? 1.810 -8.394 -18.280 1.00 85.06 115 GLN A O 1
ATOM 956 N N . TRP A 1 116 ? 3.766 -7.332 -18.590 1.00 91.31 116 TRP A N 1
ATOM 957 C CA . TRP A 1 116 ? 3.560 -7.094 -20.014 1.00 91.31 116 TRP A CA 1
ATOM 958 C C . TRP A 1 116 ? 3.448 -8.399 -20.799 1.00 91.31 116 TRP A C 1
ATOM 960 O O . TRP A 1 116 ? 2.551 -8.539 -21.627 1.00 91.31 116 TRP A O 1
ATOM 970 N N . LEU A 1 117 ? 4.329 -9.365 -20.532 1.00 90.44 117 LEU A N 1
ATOM 971 C CA . LEU A 1 117 ? 4.300 -10.683 -21.162 1.00 90.44 117 LEU A CA 1
ATOM 972 C C . LEU A 1 117 ? 3.014 -11.438 -20.826 1.00 90.44 117 LEU A C 1
ATOM 974 O O . LEU A 1 117 ? 2.384 -11.968 -21.736 1.00 90.44 117 LEU A O 1
ATOM 978 N N . ASN A 1 118 ? 2.570 -11.408 -19.568 1.00 85.88 118 ASN A N 1
ATOM 979 C CA . ASN A 1 118 ? 1.299 -12.017 -19.172 1.00 85.88 118 ASN A CA 1
ATOM 980 C C . ASN A 1 118 ? 0.099 -11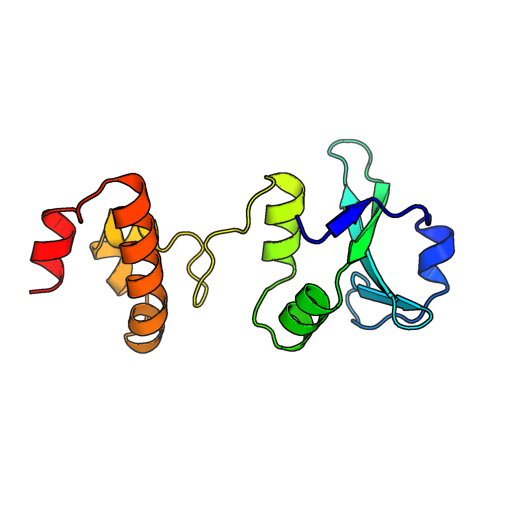.417 -19.924 1.00 85.88 118 ASN A C 1
ATOM 982 O O . ASN A 1 118 ? -0.839 -12.137 -20.250 1.00 85.88 118 ASN A O 1
ATOM 986 N N . TRP A 1 119 ? 0.118 -10.111 -20.213 1.00 82.75 119 TRP A N 1
ATOM 987 C CA . TRP A 1 119 ? -0.991 -9.437 -20.895 1.00 82.75 119 TRP A CA 1
ATOM 988 C C . TRP A 1 119 ? -0.919 -9.511 -22.427 1.00 82.75 119 TRP A C 1
ATOM 990 O O . TRP A 1 119 ? -1.939 -9.660 -23.097 1.00 82.75 119 TRP A O 1
ATOM 1000 N N . ARG A 1 120 ? 0.276 -9.352 -23.005 1.00 89.69 120 ARG A N 1
ATOM 1001 C CA . ARG A 1 120 ? 0.485 -9.128 -24.447 1.00 89.69 120 ARG A CA 1
ATOM 1002 C C . ARG A 1 120 ? 1.264 -10.245 -25.141 1.00 89.69 120 ARG A C 1
ATOM 1004 O O . ARG A 1 120 ? 1.431 -10.182 -26.357 1.00 89.69 120 ARG A O 1
ATOM 1011 N N . GLY A 1 121 ? 1.797 -11.216 -24.401 1.00 91.44 121 GLY A N 1
ATOM 1012 C CA . GLY A 1 121 ? 2.560 -12.359 -24.917 1.00 91.44 121 GLY A CA 1
ATOM 1013 C C . GLY A 1 121 ? 3.952 -12.033 -25.476 1.00 91.44 121 GLY A C 1
ATOM 1014 O O . GLY A 1 121 ? 4.760 -12.937 -25.659 1.00 91.44 121 GLY A O 1
ATOM 1015 N N . ARG A 1 122 ? 4.267 -10.758 -25.744 1.00 94.06 122 ARG A N 1
ATOM 1016 C CA . ARG A 1 122 ? 5.580 -10.309 -26.236 1.00 94.06 122 ARG A CA 1
ATOM 1017 C C . ARG A 1 122 ? 5.903 -8.880 -25.807 1.00 94.06 122 ARG A C 1
ATOM 1019 O O . ARG A 1 122 ? 5.014 -8.028 -25.749 1.00 94.06 122 ARG A O 1
ATOM 1026 N N . LEU A 1 123 ? 7.186 -8.606 -25.570 1.00 95.31 123 LEU A N 1
ATOM 1027 C CA . LEU A 1 123 ? 7.671 -7.259 -25.259 1.00 95.31 123 LEU A CA 1
ATOM 1028 C C . LEU A 1 123 ? 7.605 -6.331 -26.487 1.00 95.31 123 LEU A C 1
ATOM 1030 O O . LEU A 1 123 ? 7.825 -6.792 -27.617 1.00 95.31 123 LEU A O 1
ATOM 1034 N N . PRO A 1 124 ? 7.356 -5.020 -26.294 1.00 94.12 124 PRO A N 1
ATOM 1035 C CA . PRO A 1 124 ? 7.338 -4.055 -27.385 1.00 94.12 124 PRO A CA 1
ATOM 1036 C C . PRO A 1 124 ? 8.679 -4.026 -28.109 1.00 94.12 124 PRO A C 1
ATOM 1038 O O . PRO A 1 124 ? 9.744 -4.070 -27.498 1.00 94.12 124 PRO A O 1
ATOM 1041 N N . GLU A 1 125 ? 8.647 -3.915 -29.432 1.00 91.94 125 GLU A N 1
ATOM 1042 C CA . GLU A 1 125 ? 9.877 -3.834 -30.221 1.00 91.94 125 GLU A CA 1
ATOM 1043 C C . GLU A 1 125 ? 10.707 -2.593 -29.872 1.00 91.94 125 GLU A C 1
ATOM 1045 O O . GLU A 1 125 ? 11.928 -2.675 -29.770 1.00 91.94 125 GLU A O 1
ATOM 1050 N N . ARG A 1 126 ? 10.032 -1.471 -29.601 1.00 92.06 126 ARG A N 1
ATOM 1051 C CA . ARG A 1 126 ? 10.658 -0.230 -29.135 1.00 92.06 126 ARG A CA 1
ATOM 1052 C C . ARG A 1 126 ? 11.417 -0.415 -27.820 1.00 92.06 126 ARG A C 1
ATOM 1054 O O . ARG A 1 126 ? 12.524 0.086 -27.690 1.00 92.06 126 ARG A O 1
ATOM 1061 N N . TYR A 1 127 ? 10.842 -1.162 -26.878 1.00 93.88 127 TYR A N 1
ATOM 1062 C CA . TYR A 1 127 ? 11.484 -1.496 -25.607 1.00 93.88 127 TYR A CA 1
ATOM 1063 C C . TYR A 1 127 ? 12.726 -2.362 -25.814 1.00 93.88 127 TYR A C 1
ATOM 1065 O O . TYR A 1 127 ? 13.795 -2.047 -25.300 1.00 93.88 127 TYR A O 1
ATOM 1073 N N . ARG A 1 128 ? 12.605 -3.412 -26.638 1.00 88.44 128 ARG A N 1
ATOM 1074 C CA . ARG A 1 128 ? 13.729 -4.300 -26.967 1.00 88.44 128 ARG A CA 1
ATOM 1075 C C . ARG A 1 128 ? 14.896 -3.535 -27.591 1.00 88.44 128 ARG A C 1
ATOM 1077 O O . ARG A 1 128 ? 16.030 -3.778 -27.216 1.00 88.44 128 ARG A O 1
ATOM 1084 N N . ARG A 1 129 ? 14.620 -2.584 -28.488 1.00 86.62 129 ARG A N 1
ATOM 1085 C CA . ARG A 1 129 ? 15.646 -1.733 -29.115 1.00 86.62 129 ARG A CA 1
ATOM 1086 C C . ARG A 1 129 ? 16.274 -0.700 -28.179 1.00 86.62 129 ARG A C 1
ATOM 1088 O O . ARG A 1 129 ? 17.358 -0.240 -28.476 1.00 86.62 129 ARG A O 1
ATOM 1095 N N . PHE A 1 130 ? 15.602 -0.310 -27.099 1.00 85.69 130 PHE A N 1
ATOM 1096 C CA . PHE A 1 130 ? 16.129 0.673 -26.146 1.00 85.69 130 PHE A CA 1
ATOM 1097 C C . PHE A 1 130 ? 17.121 0.066 -25.140 1.00 85.69 130 PHE A C 1
ATOM 1099 O O . PHE A 1 130 ? 17.944 0.776 -24.577 1.00 85.69 130 PHE A O 1
ATOM 1106 N N . ARG A 1 131 ? 17.027 -1.244 -24.888 1.00 71.75 131 ARG A N 1
ATOM 1107 C CA . ARG A 1 131 ? 17.900 -1.983 -23.957 1.00 71.75 131 ARG A CA 1
ATOM 1108 C C . ARG A 1 131 ? 19.207 -2.483 -24.587 1.00 71.75 131 ARG A C 1
ATOM 1110 O O . ARG A 1 131 ? 20.021 -3.047 -23.858 1.00 71.75 131 ARG A O 1
ATOM 1117 N N . HIS A 1 132 ? 19.383 -2.306 -25.896 1.00 57.88 132 HIS A N 1
ATOM 1118 C CA . HIS A 1 132 ? 20.569 -2.678 -26.672 1.00 57.88 132 HIS A CA 1
ATOM 1119 C C . HIS A 1 132 ? 21.213 -1.428 -27.263 1.00 57.88 132 HIS A C 1
ATOM 1121 O O . HIS A 1 132 ? 22.460 -1.407 -27.322 1.00 57.88 132 HIS A O 1
#

Foldseek 3Di:
DQKDFDPDAPVRQVPFAQDDPVRQWGDDPRWIKGWDWDDDPDTGITIITGDPVVVVCPVVVVDDVVQVVCCVVPVDRQLDALNDSALLCCQVPVVCCVVDDPVSCVTSNVSNQVVCCVVPVDGDPVSVVVVD

Sequence (132 aa):
MDMVRSKYSWEEVSQFNRIRQNGTLWEKDGQYFYVQEEGTVFSELVVYDMSKKLFDMLVNEIKSEDDIRHTLMYGTWPMTVAGCHRPTMLIAYPELQKNYSNEQLAEILPVGEKQWLNWRGRLPERYRRFRH

Secondary structure (DSSP, 8-state):
--EEE-SS-HHHHTTSEE-STTS-EEEETTEEEEEEEE-SSS-EEEEEEE-HHHHHHHHTTSS-HHHHHHHHHHSS----BTTBS-HHHHHH-GGGGGGS-HHHHHHHHHHHHHHHHHHHSS--HHHHHH--

Organism: NCBI:txid888049